Protein AF-A0A160EE70-F1 (afdb_monomer_lite)

Organism: NCBI:txid198435

Radius of gyration: 26.28 Å; chains: 1; bounding box: 60×26×86 Å

pLDDT: mean 76.05, std 21.21, range [32.0, 96.31]

Foldseek 3Di:
DPPDDDPDPPVRVVDQAKDKDWDQLDDDPVRTDIDIDGHLDPCVLLVDPDDPDDPPPPDDDDDDDDPPDPPPDPDDSQDDPDPVSNVSNVVSVVSSVVVVVVNVVRVVVSVVVSVVSVVVVVVVVVVVVVVVVVVVD

InterPro domains:
  IPR001444 Flagellar basal body rod protein, N-terminal [PF00460] (21-50)
  IPR046358 Flagellin, C-terminal domain [PF00700] (90-137)

Structure (mmCIF, N/CA/C/O backbone):
data_AF-A0A160EE70-F1
#
_entry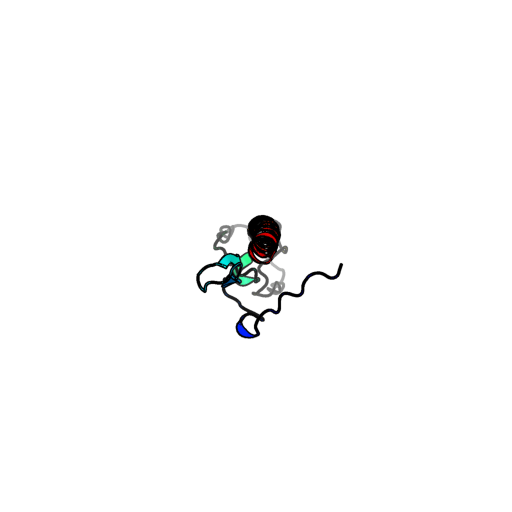.id   AF-A0A160EE70-F1
#
loop_
_atom_site.group_PDB
_atom_site.id
_atom_site.type_symbol
_atom_site.label_atom_id
_atom_site.label_alt_id
_atom_site.label_comp_id
_atom_site.label_asym_id
_atom_site.label_entity_id
_atom_site.label_seq_id
_atom_site.pdbx_PDB_ins_code
_atom_site.Cartn_x
_atom_site.Cartn_y
_atom_site.Cartn_z
_atom_site.occupancy
_atom_site.B_iso_or_equiv
_atom_site.auth_seq_id
_atom_site.auth_comp_id
_atom_site.auth_asym_id
_atom_site.auth_atom_id
_atom_site.pdbx_PDB_model_num
ATOM 1 N N . MET A 1 1 ? 11.750 6.976 21.798 1.00 47.00 1 MET A N 1
ATOM 2 C CA . MET A 1 1 ? 10.764 5.875 21.776 1.00 47.00 1 MET A CA 1
ATOM 3 C C . MET A 1 1 ? 11.301 4.810 20.837 1.00 47.00 1 MET A C 1
ATOM 5 O O . MET A 1 1 ? 11.681 5.167 19.730 1.00 47.00 1 MET A O 1
ATOM 9 N N . GLN A 1 2 ? 11.444 3.557 21.274 1.00 51.56 2 GLN A N 1
ATOM 10 C CA . GLN A 1 2 ? 11.795 2.475 20.345 1.00 51.56 2 GLN A CA 1
ATOM 11 C C . GLN A 1 2 ? 10.587 2.195 19.441 1.00 51.56 2 GLN A C 1
ATOM 13 O O . GLN A 1 2 ? 9.464 2.195 19.949 1.00 51.56 2 GLN A O 1
ATOM 18 N N . PRO A 1 3 ? 10.783 1.989 18.128 1.00 50.47 3 PRO A N 1
ATOM 19 C CA . PRO A 1 3 ? 9.687 1.623 17.243 1.00 50.47 3 PRO A CA 1
ATOM 20 C C . PRO A 1 3 ? 9.078 0.299 17.715 1.00 50.47 3 PRO A C 1
ATOM 22 O O . PRO A 1 3 ? 9.804 -0.632 18.073 1.00 50.47 3 PRO A O 1
ATOM 25 N N . ALA A 1 4 ? 7.747 0.217 17.740 1.00 54.06 4 ALA A N 1
ATOM 26 C CA . ALA A 1 4 ? 7.050 -1.012 18.086 1.00 54.06 4 ALA A CA 1
ATOM 27 C C . ALA A 1 4 ? 7.487 -2.129 17.125 1.00 54.06 4 ALA A C 1
ATOM 29 O O . ALA A 1 4 ? 7.337 -2.017 15.907 1.00 54.06 4 ALA A O 1
ATOM 30 N N . LYS A 1 5 ? 8.065 -3.203 17.669 1.00 57.34 5 LYS A N 1
ATOM 31 C CA . LYS A 1 5 ? 8.474 -4.360 16.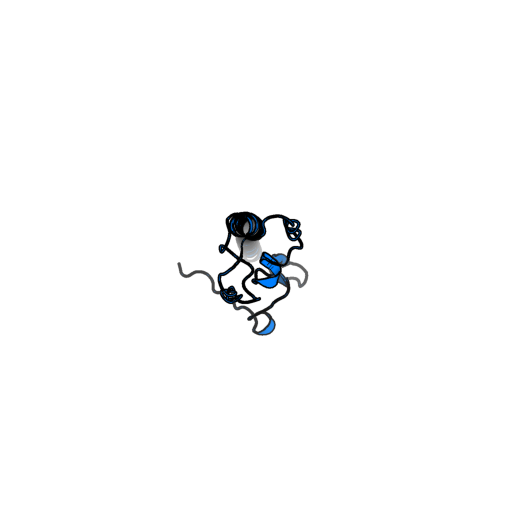876 1.00 57.34 5 LYS A CA 1
ATOM 32 C C . LYS A 1 5 ? 7.221 -5.136 16.472 1.00 57.34 5 LYS A C 1
ATOM 34 O O . LYS A 1 5 ? 6.590 -5.770 17.313 1.00 57.34 5 LYS A O 1
ATOM 39 N N . ILE A 1 6 ? 6.872 -5.105 15.187 1.00 64.94 6 ILE A N 1
ATOM 40 C CA . ILE A 1 6 ? 5.892 -6.038 14.625 1.00 64.94 6 ILE A CA 1
ATOM 41 C C . ILE A 1 6 ? 6.553 -7.419 14.650 1.00 64.94 6 ILE A C 1
ATOM 43 O O . ILE A 1 6 ? 7.557 -7.643 13.973 1.00 64.94 6 ILE A O 1
ATOM 47 N N . ASN A 1 7 ? 6.038 -8.338 15.468 1.00 61.06 7 ASN A N 1
ATOM 48 C CA . ASN A 1 7 ? 6.470 -9.732 15.439 1.00 61.06 7 ASN A CA 1
ATOM 49 C C . ASN A 1 7 ? 5.943 -10.364 14.151 1.00 61.06 7 ASN A C 1
ATOM 51 O O . ASN A 1 7 ? 4.829 -10.879 14.119 1.00 61.06 7 ASN A O 1
ATOM 55 N N . THR A 1 8 ? 6.728 -10.280 13.078 1.00 63.94 8 THR A N 1
ATOM 56 C CA . THR A 1 8 ? 6.419 -10.961 11.822 1.00 63.94 8 THR A CA 1
ATOM 57 C C . THR A 1 8 ? 6.377 -12.465 12.099 1.00 63.94 8 THR A C 1
ATOM 59 O O . THR A 1 8 ? 7.396 -13.018 12.522 1.00 63.94 8 THR A O 1
ATOM 62 N N . PRO A 1 9 ? 5.230 -13.143 11.923 1.00 65.31 9 PRO A N 1
ATOM 63 C CA . PRO A 1 9 ? 5.168 -14.587 12.093 1.00 65.31 9 PRO A CA 1
ATOM 64 C C . PRO A 1 9 ? 6.134 -15.262 11.115 1.00 65.31 9 PRO A C 1
ATOM 66 O O . PRO A 1 9 ? 6.335 -14.779 10.002 1.00 65.31 9 PRO A O 1
ATOM 69 N N . ALA A 1 10 ? 6.720 -16.390 11.521 1.00 67.94 10 ALA A N 1
ATOM 70 C CA . ALA A 1 10 ? 7.739 -17.091 10.734 1.00 67.94 10 ALA A CA 1
ATOM 71 C C . ALA A 1 10 ? 7.257 -17.475 9.319 1.00 67.94 10 ALA A C 1
ATOM 73 O O . ALA A 1 10 ? 8.060 -17.543 8.397 1.00 67.94 10 ALA A O 1
ATOM 74 N N . SER A 1 11 ? 5.944 -17.653 9.127 1.00 63.28 11 SER A N 1
ATOM 75 C CA . SER A 1 11 ? 5.318 -17.899 7.819 1.00 63.28 11 SER A CA 1
ATOM 76 C C . SER A 1 11 ? 5.396 -16.714 6.850 1.00 63.28 11 SER A C 1
ATOM 78 O O . SER A 1 11 ? 5.239 -16.902 5.647 1.00 63.28 11 SER A O 1
ATOM 80 N N . LEU A 1 12 ? 5.630 -15.501 7.357 1.00 64.50 12 LEU A N 1
ATOM 81 C CA . LEU A 1 12 ? 5.767 -14.277 6.569 1.00 64.50 12 LEU A CA 1
ATOM 82 C C . LEU A 1 12 ? 7.233 -13.845 6.404 1.00 64.50 12 LEU A C 1
ATOM 84 O O . LEU A 1 12 ? 7.529 -12.949 5.611 1.00 64.50 12 LEU A O 1
ATOM 88 N N . THR A 1 13 ? 8.174 -14.484 7.107 1.00 63.09 13 THR A N 1
ATOM 89 C CA . THR A 1 13 ? 9.609 -14.257 6.915 1.00 63.09 13 THR A CA 1
ATOM 90 C C . THR A 1 13 ? 10.027 -14.794 5.544 1.00 63.09 13 THR A C 1
ATOM 92 O O . THR A 1 13 ? 10.135 -15.998 5.343 1.00 63.09 13 THR A O 1
ATOM 95 N N . GLY A 1 14 ? 10.250 -13.892 4.584 1.00 64.44 14 GLY A N 1
ATOM 96 C CA . GLY A 1 14 ? 10.607 -14.252 3.207 1.00 64.44 14 GLY A CA 1
ATOM 97 C C . GLY A 1 14 ? 9.416 -14.472 2.269 1.00 64.44 14 GLY A C 1
ATOM 98 O O . GLY A 1 14 ? 9.622 -14.961 1.157 1.00 64.44 14 GLY A O 1
ATOM 99 N N . ALA A 1 15 ? 8.196 -14.092 2.675 1.00 67.50 15 ALA A N 1
ATOM 100 C CA . ALA A 1 15 ? 7.010 -14.172 1.824 1.00 67.50 15 ALA A CA 1
ATOM 101 C C . ALA A 1 15 ? 7.254 -13.492 0.465 1.00 67.50 15 ALA A C 1
ATOM 103 O O . ALA A 1 15 ? 7.522 -12.295 0.386 1.00 67.50 15 ALA A O 1
ATOM 104 N N . GLN A 1 16 ? 7.176 -14.283 -0.608 1.00 71.88 16 GLN A N 1
ATOM 105 C CA . GLN A 1 16 ? 7.339 -13.810 -1.987 1.00 71.88 16 GLN A CA 1
ATOM 106 C C . GLN A 1 16 ? 6.017 -13.317 -2.595 1.00 71.88 16 GLN A C 1
ATOM 108 O O . GLN A 1 16 ? 6.032 -12.676 -3.644 1.00 71.88 16 GLN A O 1
ATOM 113 N N . ALA A 1 17 ? 4.891 -13.593 -1.933 1.00 79.25 17 ALA A N 1
ATOM 114 C CA . ALA A 1 17 ? 3.551 -13.198 -2.345 1.00 79.25 17 ALA A CA 1
ATOM 115 C C . ALA A 1 17 ? 3.005 -12.066 -1.465 1.00 79.25 17 ALA A C 1
ATOM 117 O O . ALA A 1 17 ? 3.401 -11.909 -0.308 1.00 79.25 17 ALA A O 1
ATOM 118 N N . SER A 1 18 ? 2.083 -11.288 -2.030 1.00 85.44 18 SER A N 1
ATOM 119 C CA . SER A 1 18 ? 1.320 -10.271 -1.306 1.00 85.44 18 SER A CA 1
ATOM 120 C C . SER A 1 18 ? 0.498 -10.899 -0.177 1.00 85.44 18 SER A C 1
ATOM 122 O O . SER A 1 18 ? 0.027 -12.030 -0.296 1.00 85.44 18 SER A O 1
ATOM 124 N N . TRP A 1 19 ? 0.301 -10.162 0.911 1.00 86.25 19 TRP A N 1
ATOM 125 C CA . TRP A 1 19 ? -0.409 -10.643 2.096 1.00 86.25 19 TRP A CA 1
ATOM 126 C C . TRP A 1 19 ? -1.199 -9.522 2.772 1.00 86.25 19 TRP A C 1
ATOM 128 O O . TRP A 1 19 ? -1.015 -8.343 2.477 1.00 86.25 19 TRP A O 1
ATOM 138 N N . THR A 1 20 ? -2.092 -9.882 3.693 1.00 87.81 20 THR A N 1
ATOM 139 C CA . THR A 1 20 ? -2.902 -8.919 4.449 1.00 87.81 20 THR A CA 1
ATOM 140 C C . THR A 1 20 ? -2.477 -8.923 5.911 1.00 87.81 20 THR A C 1
ATOM 142 O O . THR A 1 20 ? -2.581 -9.944 6.591 1.00 87.81 20 THR A O 1
ATOM 145 N N . LEU A 1 21 ? -2.037 -7.773 6.418 1.00 87.31 21 LEU A N 1
ATOM 146 C CA . LEU A 1 21 ? -1.885 -7.556 7.851 1.00 87.31 21 LEU A CA 1
ATOM 147 C C . LEU A 1 21 ? -3.256 -7.227 8.433 1.00 87.31 21 LEU A C 1
ATOM 149 O O . LEU A 1 21 ? -3.868 -6.235 8.040 1.00 87.31 21 LEU A O 1
ATOM 153 N N . ARG A 1 22 ? -3.722 -8.035 9.384 1.00 87.62 22 ARG A N 1
ATOM 154 C CA . ARG A 1 22 ? -4.923 -7.754 10.177 1.00 87.62 22 ARG A CA 1
ATOM 155 C C . ARG A 1 22 ? -4.496 -7.420 11.599 1.00 87.62 22 ARG A C 1
ATOM 157 O O . ARG A 1 22 ? -3.786 -8.202 12.225 1.00 87.62 22 ARG A O 1
ATOM 164 N N . VAL A 1 23 ? -4.921 -6.263 12.092 1.00 89.94 23 VAL A N 1
ATOM 165 C CA . VAL A 1 23 ? -4.711 -5.838 13.477 1.00 89.94 23 VAL A CA 1
ATOM 166 C C . VAL A 1 23 ? -6.066 -5.828 14.164 1.00 89.94 23 VAL A C 1
ATOM 168 O O . VAL A 1 23 ? -6.955 -5.082 13.757 1.00 89.94 23 VAL A O 1
ATOM 171 N N . GLN A 1 24 ? -6.213 -6.676 15.179 1.00 90.56 24 GLN A N 1
ATOM 172 C CA . GLN A 1 24 ? -7.386 -6.713 16.043 1.00 90.56 24 GLN A CA 1
ATOM 173 C C . GLN A 1 24 ? -7.452 -5.403 16.834 1.00 90.56 24 GLN A C 1
ATOM 175 O O . GLN A 1 24 ? -6.487 -5.053 17.515 1.00 90.56 24 GLN A O 1
ATOM 180 N N . VAL A 1 25 ? -8.557 -4.671 16.717 1.00 90.19 25 VAL A N 1
ATOM 181 C CA . VAL A 1 25 ? -8.718 -3.342 17.328 1.00 90.19 25 VAL A CA 1
ATOM 182 C C . VAL A 1 25 ? -9.850 -3.253 18.344 1.00 90.19 25 VAL A C 1
ATOM 184 O O . VAL A 1 25 ? -9.940 -2.248 19.045 1.00 90.19 25 VAL A O 1
ATOM 187 N N . GLY A 1 26 ? -10.648 -4.309 18.497 1.00 87.81 26 GLY A N 1
ATOM 188 C CA . GLY A 1 26 ? -11.579 -4.407 19.616 1.00 87.81 26 GLY A CA 1
ATOM 189 C C . GLY A 1 26 ? -11.761 -5.817 20.151 1.00 87.81 26 GLY A C 1
ATOM 190 O O . GLY A 1 26 ? -10.880 -6.670 20.021 1.00 87.81 26 GLY A O 1
ATOM 191 N N . ALA A 1 27 ? -12.877 -6.046 20.835 1.00 87.06 27 ALA A N 1
ATOM 192 C CA . ALA A 1 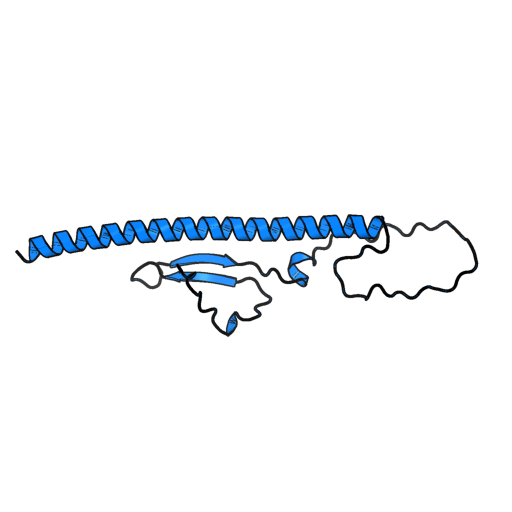27 ? -13.058 -7.226 21.680 1.00 87.06 27 ALA A CA 1
ATOM 193 C C . ALA A 1 27 ? -13.570 -8.456 20.910 1.00 87.06 27 ALA A C 1
ATOM 195 O O . ALA A 1 27 ? -13.403 -9.582 21.376 1.00 87.06 27 ALA A O 1
ATOM 196 N N . ASN A 1 28 ? -14.184 -8.248 19.741 1.00 89.62 28 ASN A N 1
ATOM 197 C CA . ASN A 1 28 ? -14.851 -9.297 18.967 1.00 89.62 28 ASN A CA 1
ATOM 198 C C . ASN A 1 28 ? -14.034 -9.703 17.736 1.00 89.62 28 ASN A C 1
ATOM 200 O O . ASN A 1 28 ? -13.409 -8.856 17.113 1.00 89.62 28 ASN A O 1
ATOM 204 N N . GLN A 1 29 ? -14.096 -10.973 17.330 1.00 84.12 29 GLN A N 1
ATOM 205 C CA . GLN A 1 29 ? -13.214 -11.564 16.302 1.00 84.12 29 GLN A CA 1
ATOM 206 C C . GLN A 1 29 ? -13.225 -10.884 14.919 1.00 84.12 29 GLN A C 1
ATOM 208 O O . GLN A 1 29 ? -12.276 -11.040 14.152 1.00 84.12 29 GLN A O 1
ATOM 213 N N . ASP A 1 30 ? -14.269 -10.123 14.598 1.00 88.12 30 ASP A N 1
ATOM 214 C CA . ASP A 1 30 ? -14.394 -9.423 13.315 1.00 88.12 30 ASP A CA 1
ATOM 215 C C . ASP A 1 30 ? -13.980 -7.944 13.384 1.00 88.12 30 ASP A C 1
ATOM 217 O O . ASP A 1 30 ? -13.966 -7.237 12.376 1.00 88.12 30 ASP A O 1
ATOM 221 N N . GLU A 1 31 ? -13.586 -7.470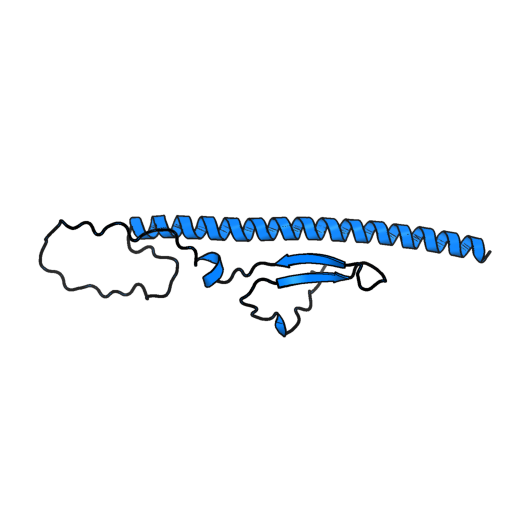 14.563 1.00 87.75 31 GLU A N 1
ATOM 222 C CA . GLU A 1 31 ? -13.211 -6.084 14.813 1.00 87.75 31 GLU A CA 1
ATOM 223 C C . GLU A 1 31 ? -11.710 -5.872 14.579 1.00 87.75 31 GLU A C 1
ATOM 225 O O . GLU A 1 31 ? -10.902 -5.749 15.504 1.00 87.75 31 GLU A O 1
ATOM 230 N N . ALA A 1 32 ? -11.329 -5.849 13.303 1.00 90.31 32 ALA A N 1
ATOM 231 C CA . ALA A 1 32 ? -9.946 -5.680 12.881 1.00 90.31 32 ALA A CA 1
ATOM 232 C C . ALA A 1 32 ? -9.811 -4.648 11.759 1.00 90.31 32 ALA A C 1
ATOM 234 O O . ALA A 1 32 ? -10.601 -4.625 10.814 1.00 90.31 32 ALA A O 1
ATOM 235 N N . ILE A 1 33 ? -8.740 -3.855 11.802 1.00 91.56 33 ILE A N 1
ATOM 236 C CA . ILE A 1 33 ? -8.321 -3.056 10.649 1.00 91.56 33 ILE A CA 1
ATOM 237 C C . ILE A 1 33 ? -7.317 -3.880 9.852 1.00 91.56 33 ILE A C 1
ATOM 239 O O . ILE A 1 33 ? -6.362 -4.436 10.398 1.00 91.56 33 ILE A O 1
ATOM 243 N N . ALA A 1 34 ? -7.533 -3.940 8.540 1.00 91.44 34 ALA A N 1
ATOM 244 C CA . ALA A 1 34 ? -6.660 -4.634 7.612 1.00 91.44 34 ALA A CA 1
ATOM 245 C C . ALA A 1 34 ? -5.918 -3.671 6.672 1.00 91.44 34 ALA A C 1
ATOM 247 O O . ALA A 1 34 ? -6.431 -2.606 6.297 1.00 91.44 34 ALA A O 1
ATOM 248 N N . VAL A 1 35 ? -4.719 -4.078 6.259 1.00 92.19 35 VAL A N 1
ATOM 249 C CA . VAL A 1 35 ? -3.967 -3.473 5.156 1.00 92.19 35 VAL A CA 1
ATOM 250 C C . VAL A 1 35 ? -3.308 -4.557 4.314 1.00 92.19 35 VAL A C 1
ATOM 252 O O . VAL A 1 35 ? -2.741 -5.513 4.843 1.00 92.19 35 VAL A O 1
ATOM 255 N N . ASN A 1 36 ? -3.391 -4.405 2.995 1.00 90.81 36 ASN A N 1
ATOM 256 C CA . ASN A 1 36 ? -2.684 -5.267 2.058 1.00 90.81 36 ASN A CA 1
ATOM 257 C C . ASN A 1 36 ? -1.242 -4.776 1.905 1.00 90.81 36 ASN A C 1
ATOM 259 O O . ASN A 1 36 ? -0.984 -3.579 1.754 1.00 90.81 36 ASN A O 1
ATOM 263 N N . ILE A 1 37 ? -0.308 -5.715 1.968 1.00 88.75 37 ILE A N 1
ATOM 264 C CA . ILE A 1 37 ? 1.119 -5.501 1.786 1.00 88.75 37 ILE A CA 1
ATOM 265 C C . ILE A 1 37 ? 1.527 -6.314 0.568 1.00 88.75 37 ILE A C 1
ATOM 267 O O . ILE A 1 37 ? 1.535 -7.547 0.587 1.00 88.75 37 ILE A O 1
ATOM 271 N N . PHE A 1 38 ? 1.813 -5.602 -0.514 1.00 87.44 38 PHE A N 1
ATOM 272 C CA . PHE A 1 38 ? 2.251 -6.195 -1.762 1.00 87.44 38 PHE A CA 1
ATOM 273 C C . PHE A 1 38 ? 3.697 -6.672 -1.651 1.00 87.44 38 PHE A C 1
ATOM 275 O O . PHE A 1 38 ? 4.518 -6.082 -0.943 1.00 87.44 38 PHE A O 1
ATOM 282 N N . SER A 1 39 ? 4.014 -7.758 -2.352 1.00 83.81 39 SER A N 1
ATOM 283 C CA . SER A 1 39 ? 5.391 -8.238 -2.422 1.00 83.81 39 SER A CA 1
ATOM 284 C C . SER A 1 39 ? 6.243 -7.281 -3.253 1.00 83.81 39 SER A C 1
ATOM 286 O O . SER A 1 39 ? 5.924 -6.988 -4.401 1.00 83.81 39 SER A O 1
ATOM 288 N N . THR A 1 40 ? 7.346 -6.809 -2.675 1.00 81.25 40 THR A N 1
ATOM 289 C CA . THR A 1 40 ? 8.294 -5.881 -3.311 1.00 81.25 40 THR A CA 1
ATOM 290 C C . THR A 1 40 ? 9.652 -6.549 -3.539 1.00 81.25 40 THR A C 1
ATOM 292 O O . THR A 1 40 ? 10.702 -5.940 -3.336 1.00 81.25 40 THR A O 1
ATOM 295 N N . ASN A 1 41 ? 9.654 -7.840 -3.872 1.00 82.75 41 ASN A N 1
ATOM 296 C CA . ASN A 1 41 ? 10.874 -8.525 -4.291 1.00 82.75 41 ASN A CA 1
ATOM 297 C C . ASN A 1 41 ? 11.266 -8.099 -5.719 1.00 82.75 41 ASN A C 1
ATOM 299 O O . ASN A 1 41 ? 10.497 -7.458 -6.435 1.00 82.75 41 ASN A O 1
ATOM 303 N N . VAL A 1 42 ? 12.471 -8.482 -6.140 1.00 81.25 42 VAL A N 1
ATOM 304 C CA . VAL A 1 42 ? 13.005 -8.132 -7.463 1.00 81.25 42 VAL A CA 1
ATOM 305 C C . VAL A 1 42 ? 12.083 -8.616 -8.592 1.00 81.25 42 VAL A C 1
ATOM 307 O O . VAL A 1 42 ? 11.842 -7.882 -9.543 1.00 81.25 42 VAL A O 1
ATOM 310 N N . ALA A 1 43 ? 11.512 -9.814 -8.467 1.00 81.38 43 ALA A N 1
ATOM 311 C CA . ALA A 1 43 ? 10.608 -10.364 -9.474 1.00 81.38 43 ALA A CA 1
ATOM 312 C C . ALA A 1 43 ? 9.307 -9.553 -9.617 1.00 81.38 43 ALA A C 1
ATOM 314 O O . ALA A 1 43 ? 8.850 -9.342 -10.728 1.00 81.38 43 ALA A O 1
ATOM 315 N N . ASN A 1 44 ? 8.728 -9.058 -8.524 1.00 81.94 44 ASN A N 1
ATOM 316 C CA . ASN A 1 44 ? 7.466 -8.316 -8.550 1.00 81.94 44 ASN A CA 1
ATOM 317 C C . ASN A 1 44 ? 7.661 -6.827 -8.855 1.00 81.94 44 ASN A C 1
ATOM 319 O O . ASN A 1 44 ? 6.788 -6.215 -9.457 1.00 81.94 44 ASN A O 1
ATOM 323 N N . LEU A 1 45 ? 8.800 -6.243 -8.470 1.00 86.44 45 LEU A N 1
ATOM 324 C CA . LEU A 1 45 ? 9.129 -4.851 -8.796 1.00 86.44 45 LEU A CA 1
ATOM 325 C C . LEU A 1 45 ? 9.585 -4.673 -10.246 1.00 86.44 45 LEU A C 1
ATOM 327 O O . LEU A 1 45 ? 9.386 -3.606 -10.813 1.00 86.44 45 LEU A O 1
ATOM 331 N N . PHE A 1 46 ? 10.214 -5.695 -10.831 1.00 84.06 46 PHE A N 1
ATOM 332 C CA . PHE A 1 46 ? 10.851 -5.594 -12.146 1.00 84.06 46 PHE A CA 1
ATOM 333 C C . PHE A 1 46 ? 10.372 -6.643 -13.164 1.00 84.06 46 PHE A C 1
ATOM 335 O O . PHE A 1 46 ? 10.940 -6.736 -14.250 1.00 84.06 46 PHE A O 1
ATOM 342 N N . GLY A 1 47 ? 9.353 -7.441 -12.828 1.00 70.38 47 GLY A N 1
ATOM 343 C CA . GLY A 1 47 ? 8.800 -8.505 -13.679 1.00 70.38 47 GLY A CA 1
ATOM 344 C C . GLY A 1 47 ? 7.699 -8.060 -14.639 1.00 70.38 47 GLY A C 1
ATOM 345 O O . GLY A 1 47 ? 7.032 -8.912 -15.217 1.00 70.38 47 GLY A O 1
ATOM 346 N N . GLY A 1 48 ? 7.486 -6.752 -14.801 1.00 57.28 48 GLY A N 1
ATOM 347 C CA . GLY A 1 48 ? 6.565 -6.221 -15.800 1.00 57.28 48 GLY A CA 1
ATOM 348 C C . GLY A 1 48 ? 7.082 -6.453 -17.221 1.00 57.28 48 GLY A C 1
ATOM 349 O O . GLY A 1 48 ? 8.200 -6.054 -17.556 1.00 57.28 48 GL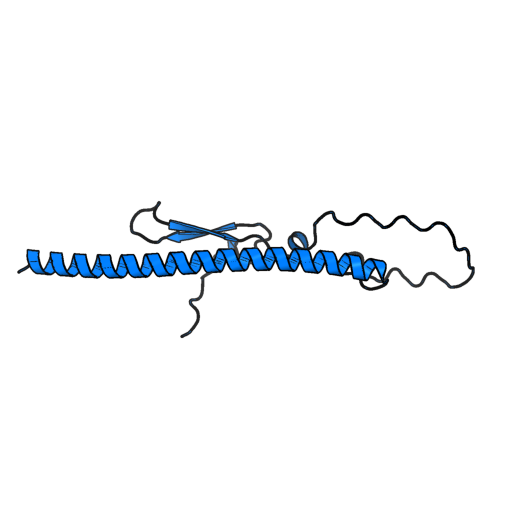Y A O 1
ATOM 350 N N . GLU A 1 49 ? 6.252 -7.075 -18.058 1.00 52.91 49 GLU A N 1
ATOM 351 C CA . GLU A 1 49 ? 6.362 -7.030 -19.517 1.00 52.91 49 GLU A CA 1
ATOM 352 C C . GLU A 1 49 ? 6.194 -5.574 -19.983 1.00 52.91 49 GLU A C 1
ATOM 354 O O . GLU A 1 49 ? 5.095 -5.061 -20.163 1.00 52.91 49 GLU A O 1
ATOM 359 N N . GLY A 1 50 ? 7.320 -4.889 -20.117 1.00 42.91 50 GLY A N 1
ATOM 360 C CA . GLY A 1 50 ? 7.460 -3.537 -20.641 1.00 42.91 50 GLY A CA 1
ATOM 361 C C . GLY A 1 50 ? 8.955 -3.245 -20.604 1.00 42.91 50 GLY A C 1
ATOM 362 O O . GLY A 1 50 ? 9.518 -2.949 -19.558 1.00 42.91 50 GLY A O 1
ATOM 363 N N . VAL A 1 51 ? 9.717 -3.503 -21.657 1.00 39.91 51 VAL A N 1
ATOM 364 C CA . VAL A 1 51 ? 9.524 -3.027 -23.023 1.00 39.91 51 VAL A CA 1
ATOM 365 C C . VAL A 1 51 ? 10.040 -4.098 -23.984 1.00 39.91 51 VAL A C 1
ATOM 367 O O . VAL A 1 51 ? 11.014 -4.788 -23.668 1.00 39.91 51 VAL A O 1
ATOM 370 N N . GLU A 1 52 ? 9.375 -4.224 -25.133 1.00 39.38 52 GLU A N 1
ATOM 371 C CA . GLU A 1 52 ? 9.836 -4.968 -26.305 1.00 39.38 52 GLU A CA 1
ATOM 372 C C . GLU A 1 52 ? 11.342 -4.790 -26.503 1.00 39.38 52 GLU A C 1
ATOM 374 O O . GLU A 1 52 ? 11.873 -3.682 -26.375 1.00 39.38 52 GLU A O 1
ATOM 379 N N . ALA A 1 53 ? 12.027 -5.883 -26.849 1.00 39.31 53 ALA A N 1
ATOM 380 C CA . ALA A 1 53 ? 13.327 -5.778 -27.483 1.00 39.31 53 ALA A CA 1
ATOM 381 C C . ALA A 1 53 ? 13.193 -4.747 -28.609 1.00 39.31 53 ALA A C 1
ATOM 383 O O . ALA A 1 53 ? 12.428 -4.963 -29.552 1.00 39.31 53 ALA A O 1
ATOM 384 N N . ALA A 1 54 ? 13.881 -3.609 -28.480 1.00 40.25 54 ALA A N 1
ATOM 385 C CA . ALA A 1 54 ? 13.979 -2.657 -29.572 1.00 40.25 54 ALA A CA 1
ATOM 386 C C . ALA A 1 54 ? 14.391 -3.454 -30.822 1.00 40.25 54 ALA A C 1
ATOM 388 O O . ALA A 1 54 ? 15.285 -4.303 -30.708 1.00 40.25 54 ALA A O 1
ATOM 389 N N . PRO A 1 55 ? 13.717 -3.259 -31.972 1.00 35.28 55 PRO A N 1
ATOM 390 C CA . PRO A 1 55 ? 13.984 -4.047 -33.162 1.00 35.28 55 PRO A CA 1
ATOM 391 C C . PRO A 1 55 ? 15.480 -3.996 -33.435 1.00 35.28 55 PRO A C 1
ATOM 393 O O . PRO A 1 55 ? 16.082 -2.918 -33.433 1.00 35.28 55 PRO A O 1
ATOM 396 N N . ALA A 1 56 ? 16.074 -5.175 -33.613 1.00 42.03 56 ALA A N 1
ATOM 397 C CA . ALA A 1 56 ? 17.438 -5.294 -34.081 1.00 42.03 56 ALA A CA 1
ATOM 398 C C . ALA A 1 56 ? 17.586 -4.368 -35.292 1.00 42.03 56 ALA A C 1
ATOM 400 O O . ALA A 1 56 ? 16.916 -4.561 -36.307 1.00 42.03 56 ALA A O 1
ATOM 401 N N . GLN A 1 57 ? 18.416 -3.331 -35.174 1.00 39.91 57 GLN A N 1
ATOM 402 C CA . GLN A 1 57 ? 18.837 -2.582 -36.346 1.00 39.91 57 GLN A CA 1
ATOM 403 C C . GLN A 1 57 ? 19.732 -3.516 -37.161 1.00 39.91 57 GLN A C 1
ATOM 405 O O . GLN A 1 57 ? 20.942 -3.596 -36.958 1.00 39.91 57 GLN A O 1
ATOM 410 N N . GLU A 1 58 ? 19.107 -4.263 -38.069 1.00 42.00 58 GLU A N 1
ATOM 411 C CA . GLU A 1 58 ? 19.762 -4.783 -39.258 1.00 42.00 58 GLU A CA 1
ATOM 412 C C . GLU A 1 58 ? 20.353 -3.588 -40.013 1.00 42.00 58 GLU A C 1
ATOM 414 O O . GLU A 1 58 ? 19.624 -2.765 -40.565 1.00 42.00 58 GLU A O 1
ATOM 419 N N . GLY A 1 59 ? 21.681 -3.472 -40.017 1.00 36.41 59 GLY A N 1
ATOM 420 C CA . GLY A 1 59 ? 22.371 -2.547 -40.914 1.00 36.41 59 GLY A CA 1
ATOM 421 C C . GLY A 1 59 ? 23.513 -1.754 -40.295 1.00 36.41 59 GLY A C 1
ATOM 422 O O . GLY A 1 59 ? 23.446 -0.533 -40.241 1.00 36.41 59 GLY A O 1
ATOM 423 N N . ALA A 1 60 ? 24.598 -2.431 -39.927 1.00 32.00 60 ALA A N 1
ATOM 424 C CA . ALA A 1 60 ? 25.952 -1.914 -40.131 1.00 32.00 60 ALA A CA 1
ATOM 425 C C . ALA A 1 60 ? 26.936 -3.086 -40.056 1.00 32.00 60 ALA A C 1
ATOM 427 O O . ALA A 1 60 ? 27.344 -3.520 -38.982 1.00 32.00 60 ALA A O 1
ATOM 428 N N . GLN A 1 61 ? 27.295 -3.627 -41.219 1.00 37.44 61 GLN A N 1
ATOM 429 C CA . GLN A 1 61 ? 28.484 -4.458 -41.349 1.00 37.44 61 GLN A CA 1
ATOM 430 C C . GLN A 1 61 ? 29.694 -3.590 -40.995 1.00 37.44 61 GLN A C 1
ATOM 432 O O . GLN A 1 61 ? 29.939 -2.597 -41.675 1.00 37.44 61 GLN A O 1
ATOM 437 N N . GLN A 1 62 ? 30.458 -3.970 -39.976 1.00 37.09 62 GLN A N 1
ATOM 438 C CA . GLN A 1 62 ? 31.891 -3.703 -39.951 1.00 37.09 62 GLN A CA 1
ATOM 439 C C . GLN A 1 62 ? 32.604 -4.846 -39.231 1.00 37.09 62 GLN A C 1
ATOM 441 O O . GLN A 1 62 ? 32.297 -5.205 -38.096 1.00 37.09 62 GLN A O 1
ATOM 446 N N . GLU A 1 63 ? 33.495 -5.463 -39.999 1.00 35.88 63 GLU A N 1
ATOM 447 C CA . GLU A 1 63 ? 34.324 -6.611 -39.680 1.00 35.88 63 GLU A CA 1
ATOM 448 C C . GLU A 1 63 ? 35.207 -6.384 -38.445 1.00 35.88 63 GLU A C 1
ATOM 450 O O . GLU A 1 63 ? 35.769 -5.310 -38.244 1.00 35.88 63 GLU A O 1
ATOM 455 N N . GLY A 1 64 ? 35.440 -7.465 -37.695 1.00 37.28 64 GLY A N 1
ATOM 456 C CA . GLY A 1 64 ? 36.760 -7.695 -37.112 1.00 37.28 64 GLY A CA 1
ATOM 457 C C . GLY A 1 64 ? 37.041 -7.131 -35.721 1.00 37.28 64 GLY A C 1
ATOM 458 O O . GLY A 1 64 ? 38.113 -6.577 -35.522 1.00 37.28 64 GLY A O 1
ATOM 459 N N . VAL A 1 65 ? 36.182 -7.377 -34.729 1.00 32.91 65 VAL A N 1
ATOM 460 C CA . VAL A 1 65 ? 36.633 -7.595 -33.339 1.00 32.91 65 VAL A CA 1
ATOM 461 C C . VAL A 1 65 ? 35.784 -8.717 -32.737 1.00 32.91 65 VAL A C 1
ATOM 463 O O . VAL A 1 65 ? 34.566 -8.731 -32.885 1.00 32.91 65 VAL A O 1
ATOM 466 N N . GLN A 1 66 ? 36.450 -9.697 -32.125 1.00 35.38 66 GLN A N 1
ATOM 467 C CA . GLN A 1 66 ? 35.874 -10.866 -31.449 1.00 35.38 66 GLN A CA 1
ATOM 468 C C . GLN A 1 66 ? 34.666 -10.520 -30.559 1.00 35.38 66 GLN A C 1
ATOM 470 O O . GLN A 1 66 ? 34.631 -9.423 -30.001 1.00 35.38 66 GLN A O 1
ATOM 475 N N . PRO A 1 67 ? 33.715 -11.458 -30.354 1.00 33.69 67 PRO A N 1
ATOM 476 C CA . PRO A 1 67 ? 32.590 -11.234 -29.458 1.00 33.69 67 PRO A CA 1
ATOM 477 C C . PRO A 1 67 ? 33.132 -10.987 -28.049 1.00 33.69 67 PRO A C 1
ATOM 479 O O . PRO A 1 67 ? 33.582 -11.912 -27.370 1.00 33.69 67 PR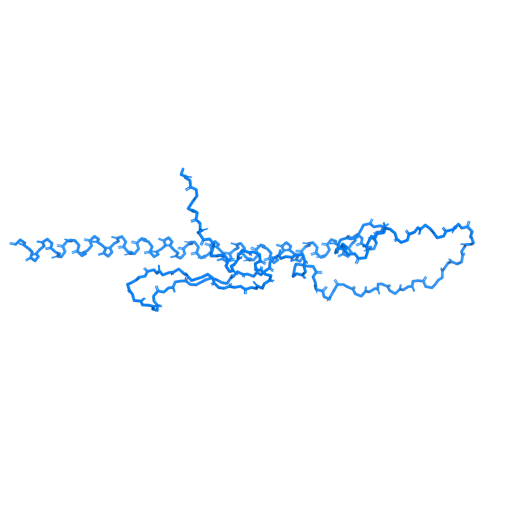O A O 1
ATOM 482 N N . ALA A 1 68 ? 33.113 -9.728 -27.611 1.00 35.88 68 ALA A N 1
ATOM 483 C CA . ALA A 1 68 ? 33.219 -9.422 -26.197 1.00 35.88 68 ALA A CA 1
ATOM 484 C C . ALA A 1 68 ? 32.045 -10.141 -25.521 1.00 35.88 68 ALA A C 1
ATOM 486 O O . ALA A 1 68 ? 30.921 -10.095 -26.033 1.00 35.88 68 ALA A O 1
ATOM 487 N N . PRO A 1 69 ? 32.311 -10.903 -24.454 1.00 33.94 69 PRO A N 1
ATOM 488 C CA . PRO A 1 69 ? 31.372 -11.892 -23.979 1.00 33.94 69 PRO A CA 1
ATOM 489 C C . PRO A 1 69 ? 30.086 -11.186 -23.559 1.00 33.94 69 PRO A C 1
ATOM 491 O O . PRO A 1 69 ? 30.127 -10.092 -22.995 1.00 33.94 69 PRO A O 1
ATOM 494 N N . ALA A 1 70 ? 28.950 -11.835 -23.802 1.00 46.47 70 ALA A N 1
ATOM 495 C CA . ALA A 1 70 ? 27.716 -11.555 -23.088 1.00 46.47 70 ALA A CA 1
ATOM 496 C C . ALA A 1 70 ? 27.978 -11.773 -21.583 1.00 46.47 70 ALA A C 1
ATOM 498 O O . ALA A 1 70 ? 27.732 -12.836 -21.025 1.00 46.47 70 ALA A O 1
ATOM 499 N N . GLN A 1 71 ? 28.584 -10.779 -20.942 1.00 41.91 71 GLN A N 1
ATOM 500 C CA . GLN A 1 71 ? 28.816 -10.678 -19.508 1.00 41.91 71 GLN A CA 1
ATOM 501 C C . GLN A 1 71 ? 28.150 -9.401 -18.991 1.00 41.91 71 GLN A C 1
ATOM 503 O O . GLN A 1 71 ? 28.710 -8.635 -18.220 1.00 41.91 71 GLN A O 1
ATOM 508 N N . GLY A 1 72 ? 26.904 -9.190 -19.404 1.00 40.56 72 GLY A N 1
ATOM 509 C CA . GLY A 1 72 ? 25.871 -8.749 -18.479 1.00 40.56 72 GLY A CA 1
ATOM 510 C C . GLY A 1 72 ? 25.084 -10.005 -18.144 1.00 40.56 72 GLY A C 1
ATOM 511 O O . GLY A 1 72 ? 24.384 -10.521 -19.009 1.00 40.56 72 GLY A O 1
ATOM 512 N N . GLY A 1 73 ? 25.292 -10.575 -16.955 1.00 33.97 73 GLY A N 1
ATOM 513 C CA . GLY A 1 73 ? 24.640 -11.823 -16.562 1.00 33.97 73 GLY A CA 1
ATOM 514 C C . GLY A 1 73 ? 23.136 -11.783 -16.843 1.00 33.97 73 GLY A C 1
ATOM 515 O O . GLY A 1 73 ? 22.482 -10.774 -16.587 1.00 33.97 73 GLY A O 1
ATOM 516 N N . ILE A 1 74 ? 22.606 -12.898 -17.345 1.00 42.62 74 ILE A N 1
ATOM 517 C CA . ILE A 1 74 ? 21.207 -13.157 -17.735 1.00 42.62 74 ILE A CA 1
ATOM 518 C C . ILE A 1 74 ? 20.230 -13.069 -16.528 1.00 42.62 74 ILE A C 1
ATOM 520 O O . ILE A 1 74 ? 19.223 -13.755 -16.472 1.00 42.62 74 ILE A O 1
ATOM 524 N N . SER A 1 75 ? 20.487 -12.252 -15.501 1.00 52.25 75 SER A N 1
ATOM 525 C CA . SER A 1 75 ? 19.626 -12.213 -14.312 1.00 52.25 75 SER A CA 1
ATOM 526 C C . SER A 1 75 ? 19.662 -10.911 -13.499 1.00 52.25 75 SER A C 1
ATOM 528 O O . SER A 1 75 ? 19.325 -10.939 -12.316 1.00 52.25 75 SER A O 1
ATOM 530 N N . SER A 1 76 ? 20.054 -9.771 -14.082 1.00 65.75 76 SER A N 1
ATOM 531 C CA . SER A 1 76 ? 19.818 -8.461 -13.451 1.00 65.75 76 SER A CA 1
ATOM 532 C C . SER A 1 76 ? 18.686 -7.738 -14.188 1.00 65.75 76 SER A C 1
ATOM 534 O O . SER A 1 76 ? 18.804 -7.538 -15.395 1.00 65.75 76 SER A O 1
ATOM 536 N N . PRO A 1 77 ? 17.600 -7.317 -13.512 1.00 76.44 77 PRO A N 1
ATOM 537 C CA . PRO A 1 77 ? 16.512 -6.574 -14.159 1.00 76.44 77 PRO A CA 1
ATOM 538 C C . PRO A 1 77 ? 16.931 -5.192 -14.681 1.00 76.44 77 PRO A C 1
ATOM 540 O O . PRO A 1 77 ? 16.196 -4.591 -15.466 1.00 76.44 77 PRO A O 1
ATOM 543 N N . ILE A 1 78 ? 18.093 -4.703 -14.237 1.00 85.25 78 ILE A N 1
ATOM 544 C CA . ILE A 1 78 ? 18.702 -3.427 -14.610 1.00 85.25 78 ILE A CA 1
ATOM 545 C C . ILE A 1 78 ? 19.927 -3.700 -15.481 1.00 85.25 78 ILE A C 1
ATOM 547 O O . ILE A 1 78 ? 20.830 -4.434 -15.066 1.00 85.25 78 ILE A O 1
ATOM 551 N N . ASN A 1 79 ? 19.958 -3.069 -16.654 1.00 84.75 79 ASN A N 1
ATOM 552 C CA . ASN A 1 79 ? 21.055 -3.103 -17.610 1.00 84.75 79 ASN A CA 1
ATOM 553 C C . ASN A 1 79 ? 21.434 -1.675 -18.050 1.00 84.75 79 ASN A C 1
ATOM 555 O O . ASN A 1 79 ? 20.579 -0.874 -18.406 1.00 84.75 79 ASN A O 1
ATOM 559 N N . VAL A 1 80 ? 22.728 -1.359 -18.036 1.00 87.88 80 VAL A N 1
ATOM 560 C CA . VAL A 1 80 ? 23.277 -0.045 -18.415 1.00 87.88 80 VAL A CA 1
ATOM 561 C C . VAL A 1 80 ? 24.390 -0.154 -19.465 1.00 87.88 80 VAL A C 1
ATOM 563 O O . VAL A 1 80 ? 25.183 0.770 -19.623 1.00 87.88 80 VAL A O 1
ATOM 566 N N . THR A 1 81 ? 24.484 -1.282 -20.180 1.00 89.12 81 THR A N 1
ATOM 567 C CA . THR A 1 81 ? 25.540 -1.514 -21.181 1.00 89.12 81 THR A CA 1
ATOM 568 C C . THR A 1 81 ? 25.403 -0.643 -22.423 1.00 89.12 81 THR A C 1
ATOM 570 O O . THR A 1 81 ? 26.405 -0.311 -23.050 1.00 89.12 81 THR A O 1
ATOM 573 N N . THR A 1 82 ? 24.178 -0.252 -22.775 1.00 89.94 82 THR A N 1
ATOM 574 C CA . THR A 1 82 ? 23.898 0.677 -23.874 1.00 89.94 82 THR A CA 1
ATOM 575 C C . THR A 1 82 ? 22.987 1.805 -23.401 1.00 89.94 82 THR A C 1
ATOM 577 O O . THR A 1 82 ? 22.298 1.684 -22.388 1.00 89.94 82 THR A O 1
ATOM 580 N N . ALA A 1 83 ? 22.944 2.910 -24.151 1.00 86.25 83 ALA A N 1
ATOM 581 C CA . ALA A 1 83 ? 22.019 4.006 -23.860 1.00 86.25 83 ALA A CA 1
ATOM 582 C C . ALA A 1 83 ? 20.545 3.564 -23.945 1.00 86.25 83 ALA A C 1
ATOM 584 O O . ALA A 1 83 ? 19.708 4.068 -23.200 1.00 86.25 83 ALA A O 1
ATOM 585 N N . ILE A 1 84 ? 20.223 2.611 -24.826 1.00 85.94 84 ILE A N 1
ATOM 586 C CA . ILE A 1 84 ? 18.871 2.053 -24.957 1.00 85.94 84 ILE A CA 1
ATOM 587 C C . ILE A 1 84 ? 18.529 1.222 -23.713 1.00 85.94 84 ILE A C 1
ATOM 589 O O . ILE A 1 84 ? 17.503 1.468 -23.080 1.00 85.94 84 ILE A O 1
ATOM 593 N N . ASP A 1 85 ? 19.422 0.312 -23.312 1.00 83.25 85 ASP A N 1
ATOM 594 C CA . ASP A 1 85 ? 19.243 -0.523 -22.116 1.00 83.25 85 ASP A CA 1
ATOM 595 C C . ASP A 1 85 ? 19.112 0.321 -20.843 1.00 83.25 85 ASP A C 1
ATOM 597 O O . ASP A 1 85 ? 18.269 0.046 -19.984 1.00 83.25 85 ASP A O 1
ATOM 601 N N . ALA A 1 86 ? 19.919 1.383 -20.739 1.00 87.75 86 ALA A N 1
ATOM 602 C CA . ALA A 1 86 ? 19.880 2.307 -19.616 1.00 87.75 86 ALA A CA 1
ATOM 603 C C . ALA A 1 86 ? 18.531 3.037 -19.534 1.00 87.75 86 ALA A C 1
ATOM 605 O O . ALA A 1 86 ? 17.949 3.103 -18.454 1.00 87.75 86 ALA A O 1
ATOM 606 N N . ASN A 1 87 ? 17.998 3.526 -20.661 1.00 87.44 87 ASN A N 1
ATOM 607 C CA . ASN A 1 87 ? 16.679 4.163 -20.694 1.00 87.44 87 ASN A CA 1
ATOM 608 C C . ASN A 1 87 ? 15.560 3.188 -20.297 1.00 87.44 87 ASN A C 1
ATOM 610 O O . ASN A 1 87 ? 14.723 3.533 -19.466 1.00 87.44 87 ASN A O 1
ATOM 614 N N . ALA A 1 88 ? 15.578 1.952 -20.807 1.00 85.25 88 ALA A N 1
ATOM 615 C CA . ALA A 1 88 ? 14.605 0.931 -20.411 1.00 85.25 88 ALA A CA 1
ATOM 616 C C . ALA A 1 88 ? 14.694 0.601 -18.909 1.00 85.25 88 ALA A C 1
ATOM 618 O O . ALA A 1 88 ? 13.683 0.421 -18.230 1.00 85.25 88 ALA A O 1
ATOM 619 N N . SER A 1 89 ? 15.910 0.558 -18.366 1.00 89.12 89 SER A N 1
ATOM 620 C CA . SER A 1 89 ? 16.136 0.330 -16.939 1.00 89.12 89 SER A CA 1
ATOM 621 C C . SER A 1 89 ? 15.646 1.483 -16.067 1.00 89.12 89 SER A C 1
ATOM 623 O O . SER A 1 89 ? 15.122 1.231 -14.984 1.00 89.12 89 SER A O 1
ATOM 625 N N . LEU A 1 90 ? 15.771 2.733 -16.528 1.00 90.56 90 LEU A N 1
ATOM 626 C CA . LEU A 1 90 ? 15.211 3.892 -15.829 1.00 90.56 90 LEU A CA 1
ATOM 627 C C . LEU A 1 90 ? 13.690 3.783 -15.713 1.00 90.56 90 LEU A C 1
ATOM 629 O O . LEU A 1 90 ? 13.170 3.935 -14.611 1.00 90.56 90 LEU A O 1
ATOM 633 N N . THR A 1 91 ? 12.990 3.419 -16.792 1.00 90.06 91 THR A N 1
ATOM 634 C CA . THR A 1 91 ? 11.533 3.200 -16.753 1.00 90.06 91 THR A CA 1
ATOM 635 C C . THR A 1 91 ? 11.150 2.131 -15.728 1.00 90.06 91 THR A C 1
ATOM 637 O O . THR A 1 91 ? 10.292 2.365 -14.881 1.00 90.06 91 THR A O 1
ATOM 640 N N . LYS A 1 92 ? 11.850 0.990 -15.719 1.00 88.12 92 LYS A N 1
ATOM 641 C CA . LYS A 1 92 ? 11.610 -0.073 -14.729 1.00 88.12 92 LYS A CA 1
ATOM 642 C C . LYS A 1 92 ? 11.840 0.394 -13.287 1.00 88.12 92 LYS A C 1
ATOM 644 O O . LYS A 1 92 ? 11.098 0.010 -12.386 1.00 88.12 92 LYS A O 1
ATOM 649 N N . ILE A 1 93 ? 12.867 1.214 -13.052 1.00 90.75 93 ILE A N 1
ATOM 650 C CA . ILE A 1 93 ? 13.140 1.798 -11.731 1.00 90.75 93 ILE A CA 1
ATOM 651 C C . ILE A 1 93 ? 12.025 2.764 -11.326 1.00 90.75 93 ILE A C 1
ATOM 653 O O . ILE A 1 93 ? 11.589 2.727 -10.177 1.00 90.75 93 ILE A O 1
ATOM 657 N N . GLU A 1 94 ? 11.551 3.610 -12.239 1.00 92.50 94 GLU A N 1
ATOM 658 C CA . GLU A 1 94 ? 10.448 4.534 -11.967 1.00 92.50 94 GLU A CA 1
ATOM 659 C C . GLU A 1 94 ? 9.176 3.794 -11.553 1.00 92.50 94 GLU A C 1
ATOM 661 O O . GLU A 1 94 ? 8.554 4.160 -10.554 1.00 92.50 94 GLU A O 1
ATOM 666 N N . ASP A 1 95 ? 8.818 2.723 -12.258 1.00 89.94 95 ASP A N 1
ATOM 667 C CA . ASP A 1 95 ? 7.626 1.936 -11.941 1.00 89.94 95 ASP A CA 1
ATOM 668 C C . ASP A 1 95 ? 7.765 1.201 -10.602 1.00 89.94 95 ASP A C 1
ATOM 670 O O . ASP A 1 95 ? 6.852 1.240 -9.770 1.00 89.94 95 ASP A O 1
ATOM 674 N N . ALA A 1 96 ? 8.942 0.634 -10.322 1.00 90.88 96 ALA A N 1
ATOM 675 C CA . ALA A 1 96 ? 9.245 0.053 -9.017 1.00 90.88 96 ALA A CA 1
ATOM 676 C C . ALA A 1 96 ? 9.138 1.093 -7.882 1.00 90.88 96 ALA A C 1
ATOM 678 O O . ALA A 1 96 ? 8.585 0.805 -6.815 1.00 90.88 96 ALA A O 1
ATOM 679 N N . ILE A 1 97 ? 9.628 2.319 -8.102 1.00 93.25 97 ILE A N 1
ATOM 680 C CA . ILE A 1 97 ? 9.514 3.422 -7.137 1.00 93.25 97 ILE A CA 1
ATOM 681 C C . ILE A 1 97 ? 8.050 3.807 -6.928 1.00 93.25 97 ILE A C 1
ATOM 683 O O . ILE A 1 97 ? 7.644 3.976 -5.774 1.00 93.25 97 ILE A O 1
ATOM 687 N N . ARG A 1 98 ? 7.252 3.931 -7.996 1.00 92.69 98 ARG A N 1
ATOM 688 C CA . ARG A 1 98 ? 5.813 4.229 -7.897 1.00 92.69 98 ARG A CA 1
ATOM 689 C C . ARG A 1 98 ? 5.105 3.183 -7.042 1.00 92.69 98 ARG A C 1
ATOM 691 O O . ARG A 1 98 ? 4.478 3.542 -6.050 1.00 92.69 98 ARG A O 1
ATOM 698 N N . MET A 1 99 ? 5.333 1.900 -7.318 1.00 91.00 99 MET A N 1
ATOM 699 C CA . MET A 1 99 ? 4.731 0.800 -6.559 1.00 91.00 99 MET A CA 1
ATOM 700 C C . MET A 1 99 ? 5.082 0.850 -5.062 1.00 91.00 99 MET A C 1
ATOM 702 O O . MET A 1 99 ? 4.212 0.710 -4.199 1.00 91.00 99 MET A O 1
ATOM 706 N N . VAL A 1 100 ? 6.354 1.090 -4.722 1.00 92.44 100 VAL A N 1
ATOM 707 C CA . VAL A 1 100 ? 6.784 1.224 -3.317 1.00 92.44 100 VAL A CA 1
ATOM 708 C C . VAL A 1 100 ? 6.197 2.480 -2.668 1.00 92.44 100 VAL A C 1
ATOM 710 O O . VAL A 1 100 ? 5.843 2.459 -1.486 1.00 92.44 100 VAL A O 1
ATOM 713 N N . THR A 1 101 ? 6.090 3.573 -3.418 1.00 95.50 101 THR A N 1
ATOM 714 C CA . THR A 1 101 ? 5.510 4.832 -2.938 1.00 95.50 101 THR A CA 1
ATOM 715 C C . THR A 1 101 ? 4.033 4.651 -2.600 1.00 95.50 101 THR A C 1
ATOM 717 O O . THR A 1 101 ? 3.619 5.021 -1.500 1.00 95.50 101 THR A O 1
ATOM 720 N N . ASP A 1 102 ? 3.270 3.983 -3.462 1.00 93.81 102 ASP A N 1
ATOM 721 C CA . ASP A 1 102 ? 1.856 3.679 -3.228 1.00 93.81 102 ASP A CA 1
ATOM 722 C C . ASP A 1 102 ? 1.669 2.764 -2.013 1.00 93.81 102 ASP A C 1
ATOM 724 O O . ASP A 1 102 ? 0.814 3.009 -1.155 1.00 93.81 102 ASP A O 1
ATOM 728 N N . GLN A 1 103 ? 2.519 1.742 -1.862 1.00 93.50 103 GLN A N 1
ATOM 729 C CA . GLN A 1 103 ? 2.508 0.891 -0.670 1.00 93.50 103 GLN A CA 1
ATOM 730 C C . GLN A 1 103 ? 2.769 1.704 0.609 1.00 93.50 103 GLN A C 1
ATOM 732 O O . GLN A 1 103 ? 2.093 1.490 1.619 1.00 93.50 103 GLN A O 1
ATOM 737 N N . ARG A 1 104 ? 3.721 2.648 0.590 1.00 94.44 104 ARG A N 1
ATOM 738 C CA . ARG A 1 104 ? 4.014 3.525 1.739 1.00 94.44 104 ARG A CA 1
ATOM 739 C C . ARG A 1 104 ? 2.852 4.460 2.055 1.00 94.44 104 ARG A C 1
ATOM 741 O O . ARG A 1 104 ? 2.523 4.613 3.229 1.00 94.44 104 ARG A O 1
ATOM 748 N N . ALA A 1 105 ? 2.211 5.035 1.040 1.00 96.31 105 ALA A N 1
ATOM 749 C CA . ALA A 1 105 ? 1.030 5.874 1.220 1.00 96.31 105 ALA A CA 1
ATOM 750 C C . ALA A 1 105 ? -0.110 5.090 1.894 1.00 96.31 105 ALA A C 1
ATOM 752 O O . ALA A 1 105 ? -0.671 5.540 2.895 1.00 96.31 105 ALA A O 1
ATOM 753 N N . ASN A 1 106 ? -0.377 3.867 1.426 1.00 94.25 106 ASN A N 1
ATOM 754 C CA . ASN A 1 106 ? -1.375 2.977 2.022 1.00 94.25 106 ASN A CA 1
ATOM 755 C C . ASN A 1 106 ? -1.052 2.610 3.482 1.00 94.25 106 ASN A C 1
ATOM 757 O O . ASN A 1 106 ? -1.951 2.574 4.327 1.00 94.25 106 ASN A O 1
ATOM 761 N N . LEU A 1 107 ? 0.225 2.377 3.807 1.00 94.31 107 LEU A N 1
ATOM 762 C CA . LEU A 1 107 ? 0.663 2.123 5.184 1.00 94.31 107 LEU A CA 1
ATOM 763 C C . LEU A 1 107 ? 0.554 3.367 6.076 1.00 94.31 107 LEU A C 1
ATOM 765 O O . LEU A 1 107 ? 0.186 3.233 7.241 1.00 94.31 107 LEU A O 1
ATOM 769 N N . GLY A 1 108 ? 0.809 4.564 5.546 1.00 95.69 108 GLY A N 1
ATOM 770 C CA . GLY A 1 108 ? 0.576 5.822 6.262 1.00 95.69 108 GLY A CA 1
ATOM 771 C C . GLY A 1 108 ? -0.907 6.027 6.584 1.00 95.69 108 GLY A C 1
ATOM 772 O O . GLY A 1 108 ? -1.271 6.274 7.730 1.00 95.69 108 GLY A O 1
ATOM 773 N N . ALA A 1 109 ? -1.794 5.805 5.611 1.00 95.50 109 ALA A N 1
ATOM 774 C CA . ALA A 1 109 ? -3.239 5.848 5.842 1.00 95.50 109 ALA A CA 1
ATOM 775 C C . ALA A 1 109 ? -3.710 4.780 6.850 1.00 95.50 109 ALA A C 1
ATOM 777 O O . ALA A 1 109 ? -4.647 5.003 7.617 1.00 95.50 109 ALA A O 1
ATOM 778 N N . PHE A 1 110 ? -3.080 3.602 6.865 1.00 95.06 110 PHE A N 1
ATOM 779 C CA . PHE A 1 110 ? -3.335 2.580 7.882 1.00 95.06 110 PHE A CA 1
ATOM 780 C C . PHE A 1 110 ? -2.905 3.032 9.285 1.00 95.06 110 PHE A C 1
ATOM 782 O O . PHE A 1 110 ? -3.676 2.849 10.223 1.00 95.06 110 PHE A O 1
ATOM 789 N N . GLN A 1 111 ? -1.748 3.686 9.429 1.00 94.44 111 GLN A N 1
ATOM 790 C CA . GLN A 1 111 ? -1.310 4.267 10.706 1.00 94.44 111 GLN A CA 1
ATOM 791 C C . GLN A 1 111 ? -2.295 5.325 11.214 1.00 94.44 111 GLN A C 1
ATOM 793 O O . GLN A 1 111 ? -2.739 5.227 12.353 1.00 94.44 111 GLN A O 1
ATOM 798 N N . ASN A 1 112 ? -2.746 6.238 10.349 1.00 96.25 112 ASN A N 1
ATOM 799 C CA . ASN A 1 112 ? -3.736 7.258 10.720 1.00 96.25 112 ASN A CA 1
ATOM 800 C C . ASN A 1 112 ? -5.040 6.635 11.250 1.00 96.25 112 ASN A C 1
ATOM 802 O O . ASN A 1 112 ? -5.630 7.114 12.218 1.00 96.25 112 ASN A O 1
ATOM 806 N N . ARG A 1 113 ? -5.490 5.530 10.639 1.00 95.12 113 ARG A N 1
ATOM 807 C CA . ARG A 1 113 ? -6.665 4.789 11.119 1.00 95.12 113 ARG A CA 1
ATOM 808 C C . ARG A 1 113 ? -6.422 4.154 12.490 1.00 95.12 113 ARG A C 1
ATOM 810 O O . ARG A 1 113 ? -7.304 4.225 13.339 1.00 95.12 113 ARG A O 1
ATOM 817 N N . LEU A 1 114 ? -5.245 3.571 12.729 1.00 94.31 114 LEU A N 1
ATOM 818 C CA . LEU A 1 114 ? -4.891 3.005 14.037 1.00 94.31 114 LEU A CA 1
ATOM 819 C C . LEU A 1 114 ? -4.799 4.077 15.131 1.00 94.31 114 LEU A C 1
ATOM 821 O O . LEU A 1 114 ? -5.264 3.847 16.244 1.00 94.31 114 LEU A O 1
ATOM 825 N N . GLU A 1 115 ? -4.245 5.249 14.821 1.00 94.81 115 GLU A N 1
ATOM 826 C CA . GLU A 1 115 ? -4.191 6.380 15.755 1.00 94.81 115 GLU A CA 1
ATOM 827 C C . GLU A 1 115 ? -5.594 6.881 16.114 1.00 94.81 115 GLU A C 1
ATOM 829 O O . GLU A 1 115 ? -5.889 7.114 17.288 1.00 94.81 115 GLU A O 1
ATOM 834 N N . SER A 1 116 ? -6.487 6.967 15.124 1.00 95.69 116 SER A N 1
ATOM 835 C CA . SER A 1 116 ? -7.889 7.330 15.346 1.00 95.69 116 SER A CA 1
ATOM 836 C C . SER A 1 116 ? -8.623 6.309 16.219 1.00 95.69 116 SER A C 1
ATOM 838 O O . SER A 1 116 ? -9.297 6.695 17.175 1.00 95.69 116 SER A O 1
ATOM 840 N N . VAL A 1 117 ? -8.451 5.011 15.950 1.00 93.94 117 VAL A N 1
ATOM 841 C CA . VAL A 1 117 ? -9.006 3.941 16.792 1.00 93.94 117 VAL A CA 1
ATOM 842 C C . VAL A 1 117 ? -8.480 4.036 18.215 1.00 93.94 117 VAL A C 1
ATOM 844 O O . VAL A 1 117 ? -9.269 3.974 19.152 1.00 93.94 117 VAL A O 1
ATOM 847 N N . LYS A 1 118 ? -7.167 4.227 18.393 1.00 93.06 118 LYS A N 1
ATOM 848 C CA . LYS A 1 118 ? -6.570 4.379 19.722 1.00 93.06 118 LYS A CA 1
ATOM 849 C C . LYS A 1 118 ? -7.249 5.515 20.491 1.00 93.06 118 LYS A C 1
ATOM 851 O O . LYS A 1 118 ? -7.661 5.305 21.627 1.00 93.06 118 LYS A O 1
ATOM 856 N N . ALA A 1 119 ? -7.396 6.685 19.869 1.00 94.62 119 ALA A N 1
ATOM 857 C CA . ALA A 1 119 ? -8.054 7.827 20.496 1.00 94.62 119 ALA A CA 1
ATOM 858 C C . ALA A 1 119 ? -9.515 7.518 20.871 1.00 94.62 119 ALA A C 1
ATOM 860 O O . ALA A 1 119 ? -9.931 7.793 21.993 1.00 94.62 119 ALA A O 1
ATOM 861 N N . SER A 1 120 ? -10.278 6.883 19.974 1.00 92.69 120 SER A N 1
ATOM 862 C CA . SER A 1 120 ? -11.658 6.467 20.258 1.00 92.69 120 SER A CA 1
ATOM 863 C C . SER A 1 120 ? -11.744 5.486 21.431 1.00 92.69 120 SER A C 1
ATOM 865 O O . SER A 1 120 ? -12.637 5.603 22.269 1.00 92.69 120 SER A O 1
ATOM 867 N N . THR A 1 121 ? -10.821 4.528 21.512 1.00 91.50 121 THR A N 1
ATOM 868 C CA . THR A 1 121 ? -10.766 3.551 22.606 1.00 91.50 121 THR A CA 1
ATOM 869 C C . THR A 1 121 ? -10.400 4.214 23.930 1.00 91.50 121 THR A C 1
ATOM 871 O O . THR A 1 121 ? -11.007 3.895 24.950 1.00 91.50 121 THR A O 1
ATOM 874 N N . ASP A 1 122 ? -9.473 5.174 23.926 1.00 93.69 122 ASP A N 1
ATOM 875 C CA . ASP A 1 122 ? -9.123 5.946 25.122 1.00 93.69 122 ASP A CA 1
ATOM 876 C C . ASP A 1 122 ? -10.350 6.714 25.658 1.00 93.69 122 ASP A C 1
ATOM 878 O O . ASP A 1 122 ? -10.646 6.635 26.854 1.00 93.69 122 ASP A O 1
ATOM 882 N N . TYR A 1 123 ? -11.138 7.351 24.778 1.00 94.38 123 TYR A N 1
ATOM 883 C CA . TYR A 1 123 ? -12.403 7.994 25.164 1.00 94.38 123 TYR A CA 1
ATOM 884 C C . TYR A 1 123 ? -13.441 6.999 25.696 1.00 94.38 123 TYR A C 1
ATOM 886 O O . TYR A 1 123 ? -14.108 7.267 26.696 1.00 94.38 123 TYR A O 1
ATOM 894 N N . ALA A 1 124 ? -13.588 5.836 25.056 1.00 92.31 124 ALA A N 1
ATOM 895 C CA . ALA A 1 124 ? -14.502 4.800 25.530 1.00 92.31 124 ALA A CA 1
ATOM 896 C C . ALA A 1 124 ? -14.115 4.314 26.937 1.00 92.31 124 ALA A C 1
ATOM 898 O O . ALA A 1 124 ? -14.981 4.164 27.797 1.00 92.31 124 ALA A O 1
ATOM 899 N N . ILE A 1 125 ? -12.818 4.129 27.200 1.00 93.50 125 ILE A N 1
ATOM 900 C CA . ILE A 1 125 ? -12.300 3.750 28.520 1.00 93.50 125 ILE A CA 1
ATOM 901 C C . ILE A 1 125 ? -12.614 4.827 29.563 1.00 93.50 125 ILE A C 1
ATOM 903 O O . ILE A 1 125 ? -13.011 4.488 30.679 1.00 93.50 125 ILE A O 1
ATOM 907 N N . GLU A 1 126 ? -12.432 6.106 29.233 1.00 95.50 126 GLU A N 1
ATOM 908 C CA . GLU A 1 126 ? -12.744 7.216 30.141 1.00 95.50 126 GLU A CA 1
ATOM 909 C C . GLU A 1 126 ? -14.237 7.251 30.497 1.00 95.50 126 GLU A C 1
ATOM 911 O O . GLU A 1 126 ? -14.590 7.256 31.679 1.00 95.50 126 GLU A O 1
ATOM 916 N N . ASN A 1 127 ? -15.111 7.152 29.494 1.00 94.38 127 ASN A N 1
ATOM 917 C CA . ASN A 1 127 ? -16.559 7.111 29.694 1.00 94.38 127 ASN A CA 1
ATOM 918 C C . ASN A 1 127 ? -16.991 5.907 30.544 1.00 94.38 127 ASN A C 1
ATOM 920 O O . ASN A 1 127 ? -17.765 6.061 31.488 1.00 94.38 127 ASN A O 1
ATOM 924 N N . LEU A 1 128 ? -16.453 4.714 30.268 1.00 93.56 128 LEU A N 1
ATOM 925 C CA . LEU A 1 128 ? -16.767 3.508 31.040 1.00 93.56 128 LEU A CA 1
ATOM 926 C C . LEU A 1 128 ? -16.317 3.621 32.498 1.00 93.56 128 LEU A C 1
ATOM 928 O O . LEU A 1 128 ? -17.038 3.191 33.397 1.00 93.56 128 LEU A O 1
ATOM 932 N N . LYS A 1 129 ? -15.151 4.225 32.756 1.00 94.56 129 LYS A N 1
ATOM 933 C CA . LYS A 1 129 ? -14.682 4.489 34.123 1.00 94.56 129 LYS A CA 1
ATOM 934 C C . LYS A 1 129 ? -15.608 5.455 34.863 1.00 94.56 129 LYS A C 1
ATOM 936 O O . LYS A 1 129 ? -15.894 5.216 36.034 1.00 94.56 129 LYS A O 1
ATOM 941 N N . ALA A 1 130 ? -16.094 6.503 34.196 1.00 95.38 130 ALA A N 1
ATOM 942 C CA . ALA A 1 130 ? -17.023 7.468 34.785 1.00 95.38 130 ALA A CA 1
ATOM 943 C C . ALA A 1 130 ? -18.384 6.833 35.117 1.00 95.38 130 ALA A C 1
ATOM 945 O O . ALA A 1 130 ? -18.871 6.975 36.238 1.00 95.38 130 ALA A O 1
ATOM 946 N N . SER A 1 131 ? -18.962 6.066 34.186 1.00 94.56 131 SER A N 1
ATOM 947 C CA . SER A 1 131 ? -20.201 5.320 34.440 1.00 94.56 131 SER A CA 1
ATOM 948 C C . SER A 1 131 ? -20.028 4.295 35.559 1.00 94.56 131 SER A C 1
ATOM 950 O O . SER A 1 131 ? -20.901 4.160 36.410 1.00 94.56 131 SER A O 1
ATOM 952 N N . TYR A 1 132 ? -18.887 3.602 35.605 1.00 93.94 132 TYR A N 1
ATOM 953 C CA . TYR A 1 132 ? -18.594 2.665 36.687 1.00 93.94 132 TYR A CA 1
ATOM 954 C C . TYR A 1 132 ? -18.507 3.360 38.052 1.00 93.94 132 TYR A C 1
ATOM 956 O O . TYR A 1 132 ? -19.016 2.823 39.031 1.00 93.94 132 TYR A O 1
ATOM 964 N N . ALA A 1 133 ? -17.904 4.551 38.126 1.00 94.06 133 ALA A N 1
ATOM 965 C CA . ALA A 1 133 ? -17.872 5.337 39.357 1.00 94.06 133 ALA A CA 1
ATOM 966 C C . ALA A 1 133 ? -19.286 5.731 39.815 1.00 94.06 133 ALA A C 1
ATOM 968 O O . ALA A 1 133 ? -19.611 5.496 40.970 1.00 94.06 133 ALA A O 1
ATOM 969 N N . GLN A 1 134 ? -20.141 6.227 38.911 1.00 91.38 134 GLN A N 1
ATOM 970 C CA . GLN A 1 134 ? -21.533 6.591 39.229 1.00 91.38 134 GLN A CA 1
ATOM 971 C C . GLN A 1 134 ? -22.409 5.420 39.683 1.00 91.38 134 GLN A C 1
ATOM 973 O O . GLN A 1 134 ? -23.343 5.629 40.440 1.00 91.38 134 GLN A O 1
ATOM 978 N N . ILE A 1 135 ? -22.175 4.210 39.167 1.00 90.25 135 ILE A N 1
ATOM 979 C CA . ILE A 1 135 ? -22.955 3.024 39.562 1.00 90.25 135 ILE A CA 1
ATOM 980 C C . ILE A 1 135 ? -22.474 2.473 40.910 1.00 90.25 135 ILE A C 1
ATOM 982 O O . ILE A 1 135 ? -23.224 1.793 41.609 1.00 90.25 135 ILE A O 1
ATOM 986 N N . LYS A 1 136 ? -21.196 2.686 41.234 1.00 90.62 136 LYS A N 1
ATOM 987 C CA . LYS A 1 136 ? -20.564 2.135 42.431 1.00 90.62 136 LYS A CA 1
ATOM 988 C C . LYS A 1 136 ? -20.721 3.037 43.659 1.00 90.62 136 LYS A C 1
ATOM 990 O O . LYS A 1 136 ? -20.710 2.504 44.769 1.00 90.62 136 LYS A O 1
ATOM 995 N N . ASP A 1 137 ? -20.766 4.347 43.449 1.00 75.50 137 ASP A N 1
ATOM 996 C CA . ASP A 1 137 ? -21.076 5.356 44.470 1.00 75.50 137 ASP A CA 1
ATOM 997 C C . ASP A 1 137 ? -22.582 5.358 44.785 1.00 75.50 137 ASP A C 1
ATOM 999 O O . ASP A 1 137 ? -22.937 5.275 45.983 1.00 75.50 137 ASP A O 1
#

Secondary structure (DSSP, 8-state):
-PPP-----GGGTT--S-EEEEEE-SSSTT-EEEEEE---SHHHHH-------------------------S-TT-S---SSHHHHHHHHHHHHHHHHHHHHHHHHHHHHHHHHHHHHHHHHHHHHHHHHHHHHHH-

Sequence (137 aa):
MQPAKINTPASLTGAQASWTLRVQVGANQDEAIAVNIFSTNVANLFGGEGVEAAPAQEGAQQEGVQPAPAQGGISSPINVTTAIDANASLTKIEDAIRMVTDQRANLGAFQNRLESVKASTDYAIENLKASYAQIKD